Protein AF-A0A4V0ZFL9-F1 (afdb_monomer_lite)

Structure (mmCIF, N/CA/C/O backbone):
data_AF-A0A4V0ZFL9-F1
#
_entry.id   AF-A0A4V0ZFL9-F1
#
loop_
_atom_site.group_PDB
_atom_site.id
_atom_site.type_symbol
_atom_site.label_atom_id
_atom_site.label_alt_id
_atom_site.label_comp_id
_atom_site.label_asym_id
_atom_site.label_entity_id
_atom_site.label_seq_id
_atom_site.pdbx_PDB_ins_code
_atom_site.Cartn_x
_atom_site.Cartn_y
_atom_site.Cartn_z
_atom_site.occupancy
_atom_site.B_iso_or_equiv
_atom_site.auth_seq_id
_atom_site.auth_comp_id
_atom_site.auth_asym_id
_atom_site.auth_atom_id
_atom_site.pdbx_PDB_model_num
ATOM 1 N N . MET A 1 1 ? 5.745 -1.486 16.710 1.00 56.16 1 MET A N 1
ATOM 2 C CA . MET A 1 1 ? 4.856 -0.796 15.752 1.00 56.16 1 MET A CA 1
ATOM 3 C C . MET A 1 1 ? 5.231 -1.079 14.306 1.00 56.16 1 MET A C 1
ATOM 5 O O . MET A 1 1 ? 4.418 -1.693 13.642 1.00 56.16 1 MET A O 1
ATOM 9 N N . ILE A 1 2 ? 6.469 -0.822 13.866 1.00 62.91 2 ILE A N 1
ATOM 10 C CA . ILE A 1 2 ? 6.910 -0.979 12.458 1.00 62.91 2 ILE A CA 1
ATOM 11 C C . ILE A 1 2 ? 6.519 -2.324 11.797 1.00 62.91 2 ILE A C 1
ATOM 13 O O . ILE A 1 2 ? 6.072 -2.349 10.658 1.00 62.91 2 ILE A O 1
ATOM 17 N N . LYS A 1 3 ? 6.614 -3.460 12.507 1.00 71.81 3 LYS A N 1
ATOM 18 C CA . LYS A 1 3 ? 6.243 -4.780 11.951 1.00 71.81 3 LYS A CA 1
ATOM 19 C C . LYS A 1 3 ? 4.744 -4.938 11.638 1.00 71.81 3 LYS A C 1
ATOM 21 O O . LYS A 1 3 ? 4.403 -5.688 10.727 1.00 71.81 3 LYS A O 1
ATOM 26 N N . GLN A 1 4 ? 3.868 -4.270 12.392 1.0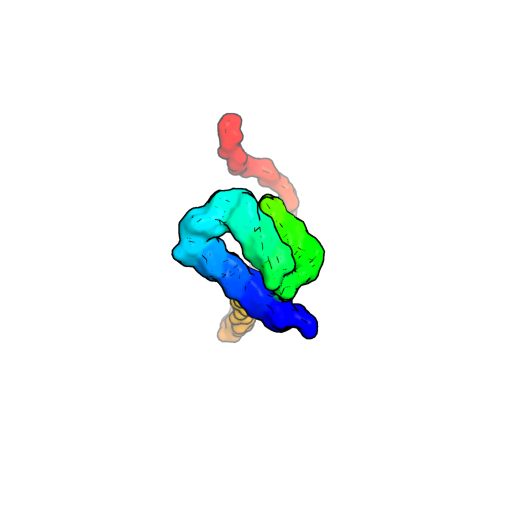0 78.62 4 GLN A N 1
ATOM 27 C CA . GLN A 1 4 ? 2.417 -4.319 12.180 1.00 78.62 4 GLN A CA 1
ATOM 28 C C . GLN A 1 4 ? 2.054 -3.543 10.910 1.00 78.62 4 GLN A C 1
ATOM 30 O O . GLN A 1 4 ? 1.367 -4.076 10.043 1.00 78.62 4 GLN A O 1
ATOM 35 N N . ASP A 1 5 ? 2.611 -2.338 10.767 1.00 79.81 5 ASP A N 1
ATOM 36 C CA . ASP A 1 5 ? 2.382 -1.463 9.615 1.00 79.81 5 ASP A CA 1
ATOM 37 C C . ASP A 1 5 ? 2.862 -2.110 8.311 1.00 79.81 5 ASP A C 1
ATOM 39 O O . ASP A 1 5 ? 2.160 -2.067 7.303 1.00 79.81 5 ASP A O 1
ATOM 43 N N . ILE A 1 6 ? 4.010 -2.797 8.339 1.00 83.50 6 ILE A N 1
ATOM 44 C CA . ILE A 1 6 ? 4.510 -3.562 7.187 1.00 83.50 6 ILE A CA 1
ATOM 45 C C . ILE A 1 6 ? 3.538 -4.681 6.803 1.00 83.50 6 ILE A C 1
ATOM 47 O O . ILE A 1 6 ? 3.169 -4.804 5.638 1.00 83.50 6 ILE A O 1
ATOM 51 N N . SER A 1 7 ? 3.087 -5.480 7.774 1.00 86.19 7 SER A N 1
ATOM 52 C CA . SER A 1 7 ? 2.154 -6.587 7.524 1.00 86.19 7 SER A CA 1
ATOM 53 C C . SER A 1 7 ? 0.825 -6.094 6.946 1.00 86.19 7 SER A C 1
ATOM 55 O O . SER A 1 7 ? 0.317 -6.658 5.976 1.00 86.19 7 SER A O 1
ATOM 57 N N . ASN A 1 8 ? 0.285 -5.007 7.499 1.00 88.56 8 ASN A N 1
ATOM 58 C CA . ASN A 1 8 ? -0.959 -4.402 7.032 1.00 88.56 8 ASN A CA 1
ATOM 59 C C . ASN A 1 8 ? -0.800 -3.790 5.633 1.00 88.56 8 ASN A C 1
ATOM 61 O O . ASN A 1 8 ? -1.681 -3.965 4.792 1.00 88.56 8 ASN A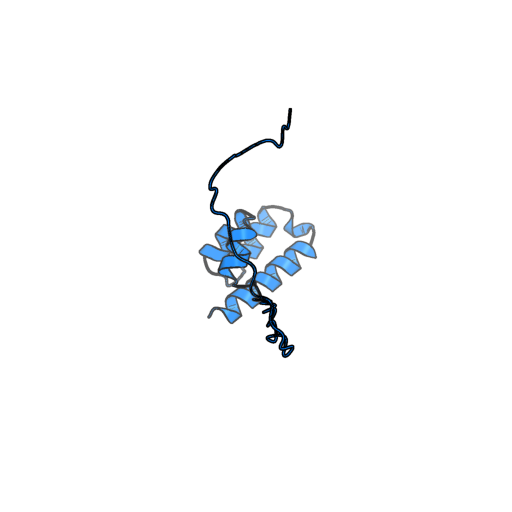 O 1
ATOM 65 N N . THR A 1 9 ? 0.341 -3.152 5.355 1.00 87.44 9 THR A N 1
ATOM 66 C CA . THR A 1 9 ? 0.624 -2.560 4.040 1.00 87.44 9 THR A CA 1
ATOM 67 C C . THR A 1 9 ? 0.742 -3.641 2.974 1.00 87.44 9 THR A C 1
ATOM 69 O O . THR A 1 9 ? 0.112 -3.539 1.926 1.00 87.44 9 THR A O 1
ATOM 72 N N . ILE A 1 10 ? 1.475 -4.723 3.255 1.00 87.44 10 ILE A N 1
ATOM 73 C CA . ILE A 1 10 ? 1.617 -5.851 2.325 1.00 87.44 10 ILE A CA 1
ATOM 74 C C . ILE A 1 10 ? 0.255 -6.486 2.034 1.00 87.44 10 ILE A C 1
ATOM 76 O O . ILE A 1 10 ? -0.067 -6.709 0.872 1.00 87.44 10 ILE A O 1
ATOM 80 N N . LYS A 1 11 ? -0.575 -6.728 3.058 1.00 89.25 11 LYS A N 1
ATOM 81 C CA . LYS A 1 11 ? -1.926 -7.289 2.867 1.00 89.25 11 LYS A CA 1
ATOM 82 C C . LYS A 1 11 ? -2.813 -6.398 2.003 1.00 89.25 11 LYS A C 1
ATOM 84 O O . LYS A 1 11 ? -3.580 -6.910 1.193 1.00 89.25 11 LYS A O 1
ATOM 89 N N . LEU A 1 12 ? -2.732 -5.082 2.188 1.00 89.50 12 LEU A N 1
ATOM 90 C CA . LEU A 1 12 ? -3.494 -4.134 1.383 1.00 89.50 12 LEU A CA 1
ATOM 91 C C . LEU A 1 12 ? -3.028 -4.156 -0.078 1.00 89.50 12 LEU A C 1
ATOM 93 O O . LEU A 1 12 ? -3.863 -4.281 -0.972 1.00 89.50 12 LEU A O 1
ATOM 97 N N . LEU A 1 13 ? -1.715 -4.109 -0.315 1.00 88.44 13 LEU A N 1
ATOM 98 C CA . LEU A 1 13 ? -1.133 -4.170 -1.660 1.00 88.44 13 LEU A CA 1
ATOM 99 C C . LEU A 1 13 ? -1.449 -5.497 -2.368 1.00 88.44 13 LEU A C 1
ATOM 101 O O . LEU A 1 13 ? -1.801 -5.495 -3.544 1.00 88.44 13 LEU A O 1
ATOM 105 N N . ASP A 1 14 ? -1.394 -6.619 -1.651 1.00 88.38 14 ASP A N 1
ATOM 106 C CA . ASP A 1 14 ? -1.747 -7.943 -2.175 1.00 88.38 14 ASP A CA 1
ATOM 107 C C . ASP A 1 14 ? -3.235 -8.027 -2.553 1.00 88.38 14 ASP A C 1
ATOM 109 O O . ASP A 1 14 ? -3.603 -8.526 -3.621 1.00 88.38 14 ASP A O 1
ATOM 113 N N . LYS A 1 15 ? -4.108 -7.441 -1.723 1.00 87.88 15 LYS A N 1
ATOM 114 C CA . LYS A 1 15 ? -5.540 -7.333 -2.018 1.00 87.88 15 LYS A CA 1
ATOM 115 C C . LYS A 1 15 ? -5.798 -6.456 -3.245 1.00 87.88 15 LYS A C 1
ATOM 117 O O . LYS A 1 15 ? -6.622 -6.828 -4.074 1.00 87.88 15 LYS A O 1
ATOM 122 N N . MET A 1 16 ? -5.085 -5.337 -3.391 1.00 85.62 16 MET A N 1
ATOM 123 C CA . MET A 1 16 ? -5.166 -4.472 -4.576 1.00 85.62 16 MET A CA 1
ATOM 124 C C . MET A 1 16 ? -4.696 -5.183 -5.850 1.00 85.62 16 MET A C 1
ATOM 126 O O . MET A 1 16 ? -5.296 -4.996 -6.904 1.00 85.62 16 MET A O 1
ATOM 130 N N . ALA A 1 17 ? -3.648 -6.004 -5.759 1.00 84.44 17 ALA A N 1
ATOM 131 C CA . ALA A 1 17 ? -3.152 -6.785 -6.890 1.00 84.44 17 ALA A CA 1
ATOM 132 C C . ALA A 1 17 ? -4.110 -7.926 -7.282 1.00 84.44 17 ALA A C 1
ATOM 134 O O . ALA A 1 17 ? -4.219 -8.265 -8.460 1.00 84.44 17 ALA A O 1
ATOM 135 N N . SER A 1 18 ? -4.810 -8.504 -6.302 1.00 85.12 18 SER A N 1
ATOM 136 C CA . SER A 1 18 ? -5.677 -9.674 -6.494 1.00 85.12 18 SER A CA 1
ATOM 137 C C . SER A 1 18 ? -7.135 -9.334 -6.825 1.00 85.12 18 SER A C 1
ATOM 139 O O . SER A 1 18 ? -7.822 -10.145 -7.448 1.00 85.12 18 SER A O 1
ATOM 141 N N . ASP A 1 19 ? -7.638 -8.165 -6.415 1.00 85.44 19 ASP A N 1
ATOM 142 C CA . ASP A 1 19 ? -9.030 -7.756 -6.627 1.00 85.44 19 ASP A CA 1
ATOM 143 C C . ASP A 1 19 ? -9.132 -6.562 -7.585 1.00 85.44 19 ASP A C 1
ATOM 145 O O . ASP A 1 19 ? -8.965 -5.403 -7.205 1.00 85.44 19 ASP A O 1
ATOM 149 N N . ALA A 1 20 ? -9.501 -6.843 -8.838 1.00 78.00 20 ALA A N 1
ATOM 150 C CA . ALA A 1 20 ? -9.703 -5.828 -9.872 1.00 78.00 20 ALA A CA 1
ATOM 151 C C . ALA A 1 20 ? -10.784 -4.788 -9.513 1.00 78.00 20 ALA A C 1
ATOM 153 O O . ALA A 1 20 ? -10.795 -3.700 -10.086 1.00 78.00 20 ALA A O 1
ATOM 154 N N . LYS A 1 21 ? -11.683 -5.069 -8.556 1.00 79.12 21 LYS A N 1
ATOM 155 C CA . LYS A 1 21 ? -12.689 -4.094 -8.092 1.00 79.12 21 LYS A CA 1
ATOM 156 C C . LYS A 1 21 ? -12.072 -2.956 -7.281 1.00 79.12 21 LYS A C 1
ATOM 158 O O . LYS A 1 21 ? -12.678 -1.889 -7.183 1.00 79.12 21 LYS A O 1
ATOM 163 N N . LEU A 1 22 ? -10.878 -3.167 -6.723 1.00 74.94 22 LEU A N 1
ATOM 164 C CA . LEU A 1 22 ? -10.097 -2.140 -6.030 1.00 74.94 22 LEU A CA 1
ATOM 165 C C . LEU A 1 22 ? -9.349 -1.209 -6.994 1.00 74.94 22 LEU A C 1
ATOM 167 O O . LEU A 1 22 ? -8.712 -0.268 -6.537 1.00 74.94 22 LEU A O 1
ATOM 171 N N . LEU A 1 23 ? -9.451 -1.421 -8.311 1.00 70.12 23 LEU A N 1
ATOM 172 C CA . LEU A 1 23 ? -8.993 -0.445 -9.306 1.00 70.12 23 LEU A CA 1
ATOM 173 C C . LEU A 1 23 ? -9.931 0.768 -9.397 1.00 70.12 23 LEU A C 1
ATOM 175 O O . LEU A 1 23 ? -9.521 1.828 -9.867 1.00 70.12 23 LEU A O 1
ATOM 179 N N . GLU A 1 24 ? -11.181 0.642 -8.937 1.00 82.31 24 GLU A N 1
ATOM 180 C CA . GLU A 1 24 ? -12.070 1.794 -8.805 1.00 82.31 24 GLU A CA 1
ATOM 181 C C . GLU A 1 24 ? -11.676 2.642 -7.593 1.00 82.31 24 GLU A C 1
ATOM 183 O O . GLU A 1 24 ? -11.616 2.153 -6.462 1.00 82.31 24 GLU A O 1
ATOM 188 N N . ILE A 1 25 ? -11.479 3.941 -7.830 1.00 76.75 25 ILE A N 1
ATOM 189 C CA . ILE A 1 25 ? -10.977 4.917 -6.849 1.00 76.75 25 ILE A CA 1
ATOM 190 C C . ILE A 1 25 ? -11.773 4.875 -5.535 1.00 76.75 25 ILE A C 1
ATOM 192 O O . ILE A 1 25 ? -11.189 4.862 -4.458 1.00 76.75 25 ILE A O 1
ATOM 196 N N . THR A 1 26 ? -13.101 4.778 -5.600 1.00 81.62 26 THR A N 1
ATOM 197 C CA . THR A 1 26 ? -13.980 4.709 -4.420 1.00 81.62 26 THR A CA 1
ATOM 198 C C . THR A 1 26 ? -13.766 3.462 -3.566 1.00 81.62 26 THR A C 1
ATOM 200 O O . THR A 1 26 ? -13.825 3.539 -2.338 1.00 81.62 26 THR A O 1
ATOM 203 N N . ASN A 1 27 ? -13.509 2.314 -4.194 1.00 82.81 27 ASN A N 1
ATOM 204 C CA . ASN A 1 27 ? -13.265 1.065 -3.474 1.00 82.81 27 ASN A CA 1
ATOM 205 C C . ASN A 1 27 ? -11.845 1.044 -2.898 1.00 82.81 27 ASN A C 1
ATOM 207 O O . ASN A 1 27 ? -11.642 0.546 -1.790 1.00 82.81 27 ASN A O 1
ATOM 211 N N . LEU A 1 28 ? -10.890 1.638 -3.619 1.00 83.62 28 LEU A N 1
ATOM 212 C CA . LEU A 1 28 ? -9.518 1.810 -3.164 1.00 83.62 28 LEU A CA 1
ATOM 213 C C . LEU A 1 28 ? -9.436 2.708 -1.927 1.00 83.62 28 LEU A C 1
ATOM 215 O O . LEU A 1 28 ? -8.838 2.310 -0.931 1.00 83.62 28 LEU A O 1
ATOM 219 N N . GLN A 1 29 ? -10.083 3.877 -1.961 1.00 85.25 29 GLN A N 1
ATOM 220 C CA . GLN A 1 29 ? -10.097 4.821 -0.839 1.00 85.25 29 GLN A CA 1
ATOM 221 C C . GLN A 1 29 ? -10.615 4.149 0.435 1.00 85.25 29 GLN A C 1
ATOM 223 O O . GLN A 1 29 ? -9.970 4.196 1.477 1.00 85.25 29 GLN A O 1
ATOM 228 N N . ARG A 1 30 ? -11.736 3.426 0.319 1.00 86.38 30 ARG A N 1
ATOM 229 C CA . ARG A 1 30 ? -12.335 2.699 1.440 1.00 86.38 30 ARG A CA 1
ATOM 230 C C . ARG A 1 30 ? -11.413 1.611 1.987 1.00 86.38 30 ARG A C 1
ATOM 232 O O . ARG A 1 30 ? -11.308 1.454 3.196 1.00 86.38 30 ARG A O 1
ATOM 239 N N . ALA A 1 31 ? -10.737 0.867 1.112 1.00 86.12 31 ALA A N 1
ATOM 240 C CA . ALA A 1 31 ? -9.793 -0.164 1.533 1.00 86.12 31 ALA A CA 1
ATOM 241 C C . ALA A 1 31 ? -8.556 0.418 2.238 1.00 86.12 31 ALA A C 1
ATOM 243 O O . ALA A 1 31 ? -8.034 -0.217 3.150 1.00 86.12 31 ALA A O 1
ATOM 244 N N . ILE A 1 32 ? -8.106 1.609 1.832 1.00 87.50 32 ILE A N 1
ATOM 245 C CA . ILE A 1 32 ? -7.016 2.346 2.484 1.00 87.50 32 ILE A CA 1
ATOM 246 C C . ILE A 1 32 ? -7.470 2.898 3.842 1.00 87.50 32 ILE A C 1
ATOM 248 O O . ILE A 1 32 ? -6.711 2.833 4.807 1.00 87.50 32 ILE A O 1
ATOM 252 N N . ASP A 1 33 ? -8.699 3.404 3.940 1.00 86.31 33 ASP A N 1
ATOM 253 C CA . ASP A 1 33 ? -9.257 3.929 5.189 1.00 86.31 33 ASP A CA 1
ATOM 254 C C . ASP A 1 33 ? -9.465 2.833 6.237 1.00 86.31 33 ASP A C 1
ATOM 256 O O . ASP A 1 33 ? -9.081 3.023 7.394 1.00 86.31 33 ASP A O 1
ATOM 260 N N . ASP A 1 34 ? -9.996 1.682 5.810 1.00 86.25 34 ASP A N 1
ATOM 261 C CA . ASP A 1 34 ? -10.192 0.489 6.642 1.00 86.25 34 ASP A CA 1
ATOM 262 C C . ASP A 1 34 ? -8.861 -0.183 7.025 1.00 86.25 34 ASP A C 1
ATOM 264 O O . ASP A 1 34 ? -8.809 -0.985 7.962 1.00 86.25 34 ASP A O 1
ATOM 268 N N . ALA A 1 35 ? -7.771 0.113 6.311 1.00 85.31 35 ALA A N 1
ATOM 269 C CA . ALA A 1 35 ? -6.460 -0.392 6.672 1.00 85.31 35 ALA A CA 1
ATOM 270 C C . ALA A 1 35 ? -5.929 0.356 7.905 1.00 85.31 35 ALA A C 1
ATOM 272 O O . ALA A 1 35 ? -5.785 1.581 7.911 1.00 85.31 35 ALA A O 1
ATOM 273 N N . GLU A 1 36 ? -5.587 -0.403 8.948 1.00 87.50 36 GLU A N 1
ATOM 274 C CA . GLU A 1 36 ? -4.879 0.081 10.138 1.00 87.50 36 GLU A CA 1
ATOM 275 C C . GLU A 1 36 ? -3.429 0.451 9.772 1.00 87.50 36 GLU A C 1
ATOM 277 O O . GLU A 1 36 ? -2.484 -0.293 10.048 1.00 87.50 36 GLU A O 1
ATOM 282 N N . LEU A 1 37 ? -3.277 1.578 9.077 1.00 87.31 37 LEU A N 1
ATOM 283 C CA . LEU A 1 37 ? -2.026 2.153 8.588 1.00 87.31 37 LEU A CA 1
ATOM 284 C C . LEU A 1 37 ? -1.881 3.589 9.083 1.00 87.31 37 LEU A C 1
ATOM 286 O O . LEU A 1 37 ? -2.872 4.289 9.298 1.00 87.31 37 LEU A O 1
ATOM 290 N N . SER A 1 38 ? -0.639 4.052 9.212 1.00 88.56 38 SER A N 1
ATOM 291 C CA . SER A 1 38 ? -0.371 5.463 9.486 1.00 88.56 38 SER A CA 1
ATOM 292 C C . SER A 1 38 ? -0.806 6.355 8.318 1.00 88.56 38 SER A C 1
ATOM 294 O O . SER A 1 38 ? -0.749 5.954 7.156 1.00 88.56 38 SER A O 1
ATOM 296 N N . GLU A 1 39 ? -1.181 7.599 8.621 1.00 87.69 39 GLU A N 1
ATOM 297 C CA . GLU A 1 39 ? -1.556 8.615 7.621 1.00 87.69 39 GLU A CA 1
ATOM 298 C C . GLU A 1 39 ? -0.461 8.831 6.558 1.00 87.69 39 GLU A C 1
ATOM 300 O O . GLU A 1 39 ? -0.741 9.010 5.371 1.00 87.69 39 GLU A O 1
ATOM 305 N N . GLU A 1 40 ? 0.812 8.727 6.952 1.00 88.00 40 GLU A N 1
ATOM 306 C CA . GLU A 1 40 ? 1.934 8.776 6.011 1.00 88.00 40 GLU A CA 1
ATOM 307 C C . GLU A 1 40 ? 1.902 7.598 5.028 1.00 88.00 40 GLU A C 1
ATOM 309 O O . GLU A 1 40 ? 2.036 7.805 3.829 1.00 88.00 40 GLU A O 1
ATOM 314 N N . LEU A 1 41 ? 1.673 6.364 5.488 1.00 87.06 41 LEU A N 1
ATOM 315 C CA . LEU A 1 41 ? 1.607 5.205 4.588 1.00 87.06 41 LEU A CA 1
ATOM 316 C C . LEU A 1 41 ? 0.385 5.272 3.670 1.00 87.06 41 LEU A C 1
ATOM 318 O O . LEU A 1 41 ? 0.501 4.977 2.482 1.00 87.06 41 LEU A O 1
ATOM 322 N N . LYS A 1 42 ? -0.764 5.719 4.187 1.00 90.12 42 LYS A N 1
ATOM 323 C CA . LYS A 1 42 ? -1.972 5.932 3.377 1.00 90.12 42 LYS A CA 1
ATOM 324 C C . LYS A 1 42 ? -1.715 6.929 2.249 1.00 9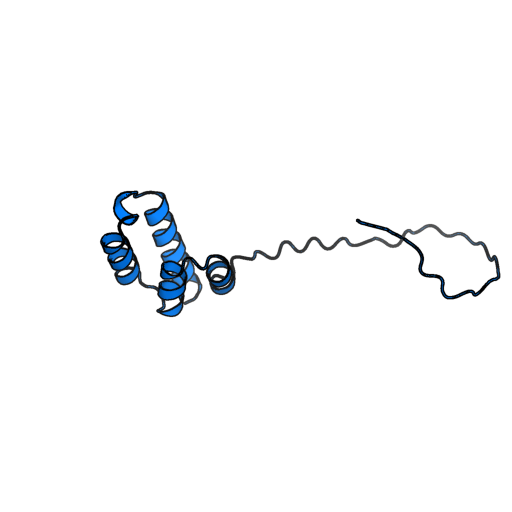0.12 42 LYS A C 1
ATOM 326 O O . LYS A 1 42 ? -2.023 6.639 1.095 1.00 90.12 42 LYS A O 1
ATOM 331 N N . SER A 1 43 ? -1.103 8.072 2.561 1.00 89.69 43 SER A N 1
ATOM 332 C CA . SER A 1 43 ? -0.797 9.096 1.552 1.00 89.69 43 SER A CA 1
ATOM 333 C C . SER A 1 43 ? 0.205 8.612 0.500 1.00 89.69 43 SER A C 1
ATOM 335 O O . SER A 1 43 ? -0.003 8.872 -0.684 1.00 89.69 43 SER A O 1
ATOM 337 N N . LEU A 1 44 ? 1.221 7.835 0.891 1.00 89.94 44 LEU A N 1
ATOM 338 C CA . LEU A 1 44 ? 2.166 7.215 -0.046 1.00 89.94 44 LEU A CA 1
ATOM 339 C C . LEU A 1 44 ? 1.492 6.210 -0.994 1.00 89.94 44 LEU A C 1
ATOM 341 O O . LEU A 1 44 ? 1.802 6.190 -2.186 1.00 89.94 44 LEU A O 1
ATOM 345 N N . ILE A 1 45 ? 0.541 5.413 -0.494 1.00 88.19 45 ILE A N 1
ATOM 346 C CA . ILE A 1 45 ? -0.220 4.451 -1.308 1.00 88.19 45 ILE A CA 1
ATOM 347 C C . ILE A 1 45 ? -1.143 5.180 -2.295 1.0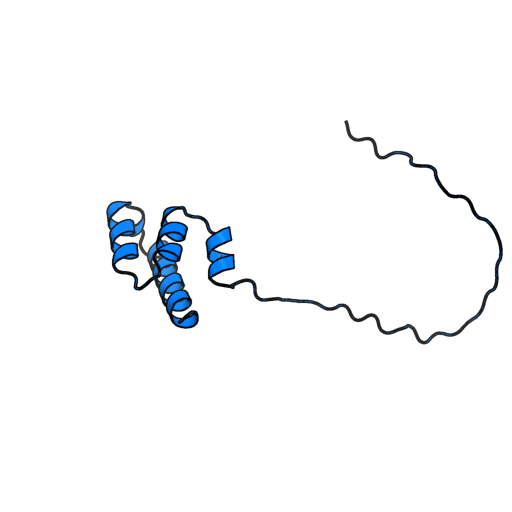0 88.19 45 ILE A C 1
ATOM 349 O O . ILE A 1 45 ? -1.193 4.811 -3.467 1.00 88.19 45 ILE A O 1
ATOM 353 N N . ILE A 1 46 ? -1.830 6.242 -1.855 1.00 88.31 46 ILE A N 1
ATOM 354 C CA . ILE A 1 46 ? -2.697 7.065 -2.720 1.00 88.31 46 ILE A CA 1
ATOM 355 C C . ILE A 1 46 ? -1.878 7.757 -3.816 1.00 88.31 46 ILE A C 1
ATOM 357 O O . ILE A 1 46 ? -2.297 7.790 -4.971 1.00 88.31 46 ILE A O 1
ATOM 361 N N . ALA A 1 47 ? -0.704 8.285 -3.463 1.00 89.38 47 ALA A N 1
ATOM 362 C CA . ALA A 1 47 ? 0.209 8.933 -4.401 1.00 89.38 47 ALA A CA 1
ATOM 363 C C . ALA A 1 47 ? 0.927 7.947 -5.342 1.00 89.38 47 ALA A C 1
ATOM 365 O O . ALA A 1 47 ? 1.620 8.390 -6.255 1.00 89.38 47 ALA A O 1
ATOM 366 N N . GLN A 1 48 ? 0.775 6.632 -5.126 1.00 85.94 48 GLN A N 1
ATOM 367 C CA . GLN A 1 48 ? 1.507 5.570 -5.828 1.00 85.94 48 GLN A CA 1
ATOM 368 C C . GLN A 1 48 ? 3.034 5.753 -5.776 1.00 85.94 48 GLN A C 1
ATOM 370 O O . GLN A 1 48 ? 3.761 5.339 -6.681 1.00 85.94 48 GLN A O 1
ATOM 375 N N . ASP A 1 49 ? 3.537 6.356 -4.697 1.00 88.38 49 ASP A N 1
ATOM 376 C CA . ASP A 1 49 ? 4.963 6.610 -4.512 1.00 88.38 49 ASP A CA 1
ATOM 377 C C . ASP A 1 49 ? 5.652 5.361 -3.947 1.00 88.38 49 ASP A C 1
ATOM 379 O O . ASP A 1 49 ? 5.908 5.230 -2.746 1.00 88.38 49 ASP A O 1
ATOM 383 N N . GLY A 1 50 ? 5.927 4.408 -4.840 1.00 85.19 50 GLY A N 1
ATOM 384 C CA . GLY A 1 50 ? 6.567 3.140 -4.496 1.00 85.19 50 GLY A CA 1
ATOM 385 C C . GLY A 1 50 ? 7.972 3.294 -3.904 1.00 85.19 50 GLY A C 1
ATOM 386 O O . GLY A 1 50 ? 8.353 2.492 -3.054 1.00 85.19 50 GLY A O 1
ATOM 387 N N . SER A 1 51 ? 8.721 4.327 -4.303 1.00 85.56 51 SER A N 1
ATOM 388 C CA . SER A 1 51 ? 10.087 4.579 -3.823 1.00 85.56 51 SER A CA 1
ATOM 389 C C . SER A 1 51 ? 10.102 5.074 -2.379 1.00 85.56 51 SER A C 1
ATOM 391 O O . SER A 1 51 ? 10.861 4.572 -1.549 1.00 85.56 51 SER A O 1
ATOM 393 N N . SER A 1 52 ? 9.234 6.027 -2.044 1.00 87.62 52 SER A N 1
ATOM 394 C CA . SER A 1 52 ? 9.096 6.481 -0.658 1.00 87.62 52 SER A CA 1
ATOM 395 C C . SER A 1 52 ? 8.454 5.405 0.220 1.00 87.62 52 SER A C 1
ATOM 397 O O . SER A 1 52 ? 8.830 5.251 1.385 1.00 87.62 52 SER A O 1
ATOM 399 N N . LEU A 1 53 ? 7.525 4.617 -0.335 1.00 86.31 53 LEU A N 1
ATOM 400 C CA . LEU A 1 53 ? 6.893 3.504 0.370 1.00 86.31 53 LEU A CA 1
ATOM 401 C C . LEU A 1 53 ? 7.904 2.401 0.722 1.00 86.31 53 LEU A C 1
ATOM 403 O O . LEU A 1 53 ? 7.922 1.944 1.865 1.00 86.31 53 LEU A O 1
ATOM 407 N N . SER A 1 54 ? 8.784 2.009 -0.206 1.00 83.38 54 SER A N 1
ATOM 408 C CA . SER A 1 54 ? 9.816 0.993 0.054 1.00 83.38 54 SER A CA 1
ATOM 409 C C . SER A 1 54 ? 10.816 1.444 1.118 1.00 83.38 54 SER A C 1
ATOM 411 O O . SER A 1 54 ? 11.163 0.660 2.008 1.00 83.38 54 SER A O 1
ATOM 413 N N . LEU A 1 55 ? 11.209 2.721 1.082 1.00 84.69 55 LEU A N 1
ATOM 414 C CA . LEU A 1 55 ? 12.110 3.326 2.060 1.00 84.69 55 LEU A CA 1
ATOM 415 C C . LEU A 1 55 ? 11.466 3.379 3.454 1.00 84.69 55 LEU A C 1
ATOM 417 O O . LEU A 1 55 ? 12.081 2.990 4.451 1.00 84.69 55 LEU A O 1
ATOM 421 N N . LYS A 1 56 ? 10.190 3.785 3.530 1.00 83.69 56 LYS A N 1
ATOM 422 C CA . LYS A 1 56 ? 9.426 3.852 4.787 1.00 83.69 56 LYS A CA 1
ATOM 423 C C . LYS A 1 56 ? 9.212 2.474 5.410 1.00 83.69 56 LYS A C 1
ATOM 425 O O . LYS A 1 56 ? 9.290 2.335 6.630 1.00 83.69 56 LYS A O 1
ATOM 430 N N . LEU A 1 57 ? 8.975 1.462 4.579 1.00 81.50 57 LEU A N 1
ATOM 431 C CA . LEU A 1 57 ? 8.833 0.071 5.006 1.00 81.50 57 LEU A CA 1
ATOM 432 C C . LEU A 1 57 ? 10.187 -0.616 5.253 1.00 81.50 57 LEU A C 1
ATOM 434 O O . LEU A 1 57 ? 10.205 -1.744 5.742 1.00 81.50 57 LEU A O 1
ATOM 438 N N . SER A 1 58 ? 11.306 0.059 4.955 1.00 77.88 58 SER A N 1
ATOM 439 C CA . SER A 1 58 ? 12.670 -0.467 5.104 1.00 77.88 58 SER A CA 1
ATOM 440 C C . SER A 1 58 ? 12.848 -1.837 4.430 1.00 77.88 58 SER A C 1
ATOM 442 O O . SER A 1 58 ? 13.483 -2.734 4.985 1.00 77.88 58 SER A O 1
ATOM 444 N N . ILE A 1 59 ? 12.246 -2.010 3.246 1.00 70.31 59 ILE A N 1
ATOM 445 C CA . ILE A 1 59 ? 12.268 -3.274 2.480 1.00 70.31 59 ILE A CA 1
ATOM 446 C C . ILE A 1 59 ? 13.610 -3.467 1.758 1.00 70.31 59 ILE A C 1
ATOM 448 O O . ILE A 1 59 ? 13.887 -4.561 1.270 1.00 70.31 59 ILE A O 1
ATOM 452 N N . ASP A 1 60 ? 14.474 -2.447 1.751 1.00 61.44 60 ASP A N 1
ATOM 453 C CA . ASP A 1 60 ? 15.855 -2.539 1.281 1.00 61.44 60 ASP A CA 1
ATOM 454 C C . ASP A 1 60 ? 16.657 -3.492 2.178 1.00 61.44 60 ASP A C 1
ATOM 456 O O . ASP A 1 60 ? 17.397 -3.108 3.088 1.00 61.44 60 ASP A O 1
ATOM 460 N N . ALA A 1 61 ? 16.485 -4.786 1.928 1.00 57.34 61 ALA A N 1
ATOM 461 C CA . ALA A 1 61 ? 17.352 -5.820 2.434 1.00 57.34 61 ALA A CA 1
ATOM 462 C C . ALA A 1 61 ? 18.758 -5.519 1.909 1.00 57.34 61 ALA A C 1
ATOM 464 O O . ALA A 1 61 ? 19.047 -5.619 0.718 1.00 57.34 61 ALA A O 1
ATOM 465 N N . LEU A 1 62 ? 19.622 -5.120 2.838 1.00 55.50 62 LEU A N 1
ATOM 466 C CA . LEU A 1 62 ? 21.045 -4.885 2.657 1.00 55.50 62 LEU A CA 1
ATOM 467 C C . LEU A 1 62 ? 21.742 -6.184 2.224 1.00 55.50 62 LEU A C 1
ATOM 469 O O . LEU A 1 62 ? 22.412 -6.828 3.032 1.00 55.50 62 LEU A O 1
ATOM 473 N N . ILE A 1 63 ? 21.634 -6.580 0.955 1.00 62.28 63 ILE A N 1
ATOM 474 C CA . ILE A 1 63 ? 22.586 -7.534 0.380 1.00 62.28 63 ILE A CA 1
ATOM 475 C C . ILE A 1 63 ? 23.883 -6.759 0.134 1.00 62.28 63 ILE A C 1
ATOM 477 O O . ILE A 1 63 ? 24.157 -6.265 -0.956 1.00 62.28 63 ILE A O 1
ATOM 481 N N . LYS A 1 64 ? 24.679 -6.603 1.196 1.00 56.91 64 LYS A N 1
ATOM 482 C CA . LYS A 1 64 ? 26.068 -6.154 1.095 1.00 56.91 64 LYS A CA 1
ATOM 483 C C . LYS A 1 64 ? 26.930 -7.365 0.758 1.00 56.91 64 LYS A C 1
ATOM 485 O O . LYS A 1 64 ? 27.354 -8.095 1.651 1.00 56.91 64 LYS A O 1
ATOM 490 N N . CYS A 1 65 ? 27.200 -7.580 -0.525 1.00 66.62 65 CYS A N 1
ATOM 491 C CA . CYS A 1 65 ? 28.309 -8.438 -0.926 1.00 66.62 65 CYS A CA 1
ATOM 492 C C . CYS A 1 65 ? 29.616 -7.686 -0.645 1.00 66.62 65 CYS A C 1
ATOM 494 O O . CYS A 1 65 ? 30.037 -6.848 -1.436 1.00 66.62 65 CYS A O 1
ATOM 496 N N . ASN A 1 66 ? 30.247 -7.957 0.499 1.00 67.50 66 ASN A N 1
ATOM 497 C CA . ASN A 1 66 ? 31.622 -7.525 0.732 1.00 67.50 66 ASN A CA 1
ATOM 498 C C . ASN A 1 66 ? 32.545 -8.481 -0.028 1.00 67.50 66 ASN A C 1
ATOM 500 O O . ASN A 1 66 ? 32.686 -9.640 0.360 1.00 67.50 66 ASN A O 1
ATOM 504 N N . ILE A 1 67 ? 33.161 -8.001 -1.108 1.00 72.38 67 ILE A N 1
ATOM 505 C CA . ILE A 1 67 ? 34.274 -8.704 -1.746 1.00 72.38 67 ILE A CA 1
ATOM 506 C C . ILE A 1 67 ? 35.499 -8.469 -0.860 1.00 72.38 67 ILE A C 1
ATOM 508 O O . ILE A 1 67 ? 36.124 -7.409 -0.915 1.00 72.38 67 ILE A O 1
ATOM 512 N N . VAL A 1 68 ? 35.807 -9.434 0.005 1.00 70.94 68 VAL A N 1
ATOM 513 C CA . VAL A 1 68 ? 37.066 -9.447 0.754 1.00 70.94 68 VAL A CA 1
ATOM 514 C C . VAL A 1 68 ? 38.130 -9.987 -0.193 1.00 70.94 68 VAL A C 1
ATOM 516 O O . VAL A 1 68 ? 38.083 -11.157 -0.558 1.00 70.94 68 VAL A O 1
ATOM 519 N N . HIS A 1 69 ? 39.053 -9.127 -0.620 1.00 66.44 69 HIS A N 1
ATOM 520 C CA . HIS A 1 69 ? 40.266 -9.582 -1.293 1.00 66.44 69 HIS A CA 1
ATOM 521 C C . HIS A 1 69 ? 41.189 -10.124 -0.203 1.00 66.44 69 HIS A C 1
ATOM 523 O O . HIS A 1 69 ? 41.555 -9.391 0.719 1.00 66.44 69 HIS A O 1
ATOM 529 N N . THR A 1 70 ? 41.503 -11.414 -0.258 1.00 73.31 70 THR A N 1
ATOM 530 C CA . THR A 1 70 ? 42.647 -11.953 0.477 1.00 73.31 70 THR A CA 1
ATOM 531 C C . THR A 1 70 ? 43.907 -11.329 -0.119 1.00 73.31 70 THR A C 1
ATOM 533 O O . THR A 1 70 ? 44.004 -11.297 -1.344 1.00 73.31 70 THR A O 1
ATOM 536 N N . PRO A 1 71 ? 44.829 -10.784 0.694 1.00 60.84 71 PRO A N 1
ATOM 537 C CA . PRO A 1 71 ? 46.126 -10.372 0.176 1.00 60.84 71 PRO A CA 1
ATOM 538 C C . PRO A 1 71 ? 46.782 -11.602 -0.452 1.00 60.84 71 PRO A C 1
ATOM 540 O O . PRO A 1 71 ? 46.842 -12.647 0.196 1.00 60.84 71 PRO A O 1
ATOM 543 N N . ASP A 1 72 ? 47.183 -11.488 -1.717 1.00 62.31 72 ASP A N 1
ATOM 544 C CA . ASP A 1 72 ? 47.971 -12.516 -2.387 1.00 62.31 72 ASP A CA 1
ATOM 545 C C . ASP A 1 72 ? 49.268 -12.691 -1.584 1.00 62.31 72 ASP A C 1
ATOM 547 O O . ASP A 1 72 ? 50.090 -11.778 -1.489 1.00 62.31 72 ASP A O 1
ATOM 551 N N . GLU A 1 73 ? 49.409 -13.844 -0.930 1.00 63.81 73 GLU A N 1
ATOM 552 C CA . GLU A 1 73 ? 50.701 -14.328 -0.458 1.00 63.81 73 GLU A CA 1
ATOM 553 C C . GLU A 1 73 ? 51.471 -14.811 -1.685 1.00 63.81 73 GLU A C 1
ATOM 555 O O . GLU A 1 73 ? 51.475 -16.000 -1.963 1.00 63.81 73 GLU A O 1
ATOM 560 N N . ASP A 1 74 ? 52.083 -13.894 -2.426 1.00 55.06 74 ASP A N 1
ATOM 561 C CA . ASP A 1 74 ? 53.209 -14.222 -3.295 1.00 55.06 74 ASP A CA 1
ATOM 562 C C . ASP A 1 74 ? 54.205 -13.056 -3.251 1.00 55.06 74 ASP A C 1
ATOM 564 O O . ASP A 1 74 ? 54.019 -11.980 -3.823 1.00 55.06 74 ASP A O 1
ATOM 568 N N . GLU A 1 75 ? 55.251 -13.296 -2.465 1.00 57.66 75 GLU A N 1
ATOM 569 C CA . GLU A 1 75 ? 56.554 -12.653 -2.556 1.00 57.66 75 GLU A CA 1
ATOM 570 C C . GLU A 1 75 ? 57.042 -12.711 -4.016 1.00 57.66 75 GLU A C 1
ATOM 572 O O . GLU A 1 75 ? 57.061 -13.787 -4.604 1.00 57.66 75 GLU A O 1
ATOM 577 N N . ASP A 1 76 ? 57.426 -11.583 -4.619 1.00 47.12 76 ASP A N 1
ATOM 578 C CA . ASP A 1 76 ? 58.806 -11.396 -5.085 1.00 47.12 76 ASP A CA 1
ATOM 579 C C . ASP A 1 76 ? 59.040 -10.049 -5.787 1.00 47.12 76 ASP A C 1
ATOM 581 O O . ASP A 1 76 ? 58.178 -9.426 -6.407 1.00 47.12 76 ASP A O 1
ATOM 585 N N . GLU A 1 77 ? 60.279 -9.618 -5.615 1.00 52.25 77 GLU A N 1
ATOM 586 C CA . GLU A 1 77 ? 6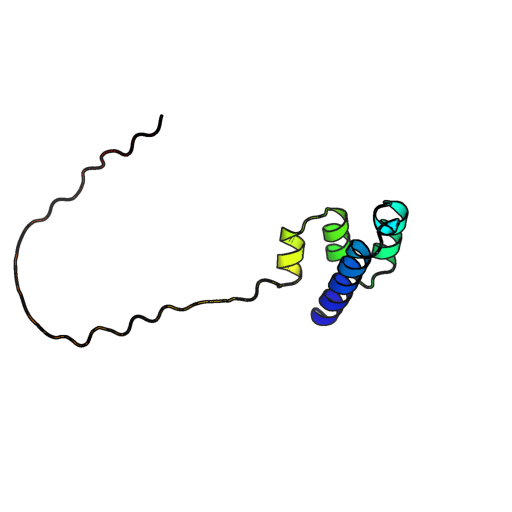0.904 -8.338 -5.898 1.00 52.25 77 GLU A CA 1
ATOM 587 C C . GLU A 1 77 ? 60.940 -7.950 -7.390 1.00 52.25 77 GLU A C 1
ATOM 589 O O . GLU A 1 77 ? 61.307 -8.752 -8.246 1.00 52.25 77 GLU A O 1
ATOM 594 N N . SER A 1 78 ? 60.732 -6.663 -7.702 1.00 42.72 78 SER A N 1
ATOM 595 C CA . SER A 1 78 ? 61.585 -5.978 -8.686 1.00 42.72 78 SER A CA 1
ATOM 596 C C . SER A 1 78 ? 61.481 -4.457 -8.566 1.00 42.72 78 SER A C 1
ATOM 598 O O . SER A 1 78 ? 60.442 -3.855 -8.837 1.00 42.72 78 SER A O 1
ATOM 600 N N . GLU A 1 79 ? 62.588 -3.848 -8.146 1.00 47.62 79 GLU A N 1
ATOM 601 C CA . GLU A 1 79 ? 62.869 -2.419 -8.268 1.00 47.62 79 GLU A CA 1
ATOM 602 C C . GLU A 1 79 ? 62.954 -2.008 -9.750 1.00 47.62 79 GLU A C 1
ATOM 604 O O . GLU A 1 79 ? 63.552 -2.710 -10.567 1.00 47.62 79 GLU A O 1
ATOM 609 N N . GLY A 1 80 ? 62.403 -0.844 -10.099 1.00 37.31 80 GLY A N 1
ATOM 610 C CA . GLY A 1 80 ? 62.476 -0.294 -11.453 1.00 37.31 80 GLY A CA 1
ATOM 611 C C . GLY A 1 80 ? 61.922 1.125 -11.525 1.00 37.31 80 GLY A C 1
ATOM 612 O O . GLY A 1 80 ? 60.727 1.321 -11.694 1.00 37.31 80 GLY A O 1
ATOM 613 N N . ASP A 1 81 ? 62.834 2.067 -11.339 1.00 43.75 81 ASP A N 1
ATOM 614 C CA . ASP A 1 81 ? 62.732 3.523 -11.244 1.00 43.75 81 ASP A CA 1
ATOM 615 C C . ASP A 1 81 ? 62.123 4.254 -12.469 1.00 43.75 81 ASP A C 1
ATOM 617 O O . ASP A 1 81 ? 62.202 3.775 -13.599 1.00 43.75 81 ASP A O 1
ATOM 621 N N . ASP A 1 82 ? 61.630 5.465 -12.183 1.00 41.88 82 ASP A N 1
ATOM 622 C CA . ASP A 1 82 ? 61.453 6.643 -13.056 1.00 41.88 82 ASP A CA 1
ATOM 623 C C . ASP A 1 82 ? 60.338 6.688 -14.139 1.00 41.88 82 ASP A C 1
ATOM 625 O O . ASP A 1 82 ? 60.421 6.099 -15.211 1.00 41.88 82 ASP A O 1
ATOM 629 N N . GLU A 1 83 ? 59.268 7.457 -13.898 1.00 40.28 83 GLU A N 1
ATOM 630 C CA . GLU A 1 83 ? 59.187 8.864 -14.342 1.00 40.28 83 GLU A CA 1
ATOM 631 C C . GLU A 1 83 ? 57.802 9.465 -14.044 1.00 40.28 83 GLU A C 1
ATOM 633 O O . GLU A 1 83 ? 56.734 8.896 -14.283 1.00 40.28 83 GLU A O 1
ATOM 638 N N . SER A 1 84 ? 57.842 10.669 -13.484 1.00 48.25 84 SER A N 1
ATOM 639 C CA . SER A 1 84 ? 56.686 11.473 -13.107 1.00 48.25 84 SER A CA 1
ATOM 640 C C . SER A 1 84 ? 56.193 12.290 -14.301 1.00 48.25 84 SER A C 1
ATOM 642 O O . SER A 1 84 ? 56.848 13.263 -14.647 1.00 48.25 84 SER A O 1
ATOM 644 N N . GLU A 1 85 ? 55.005 12.024 -14.852 1.00 41.81 85 GLU A N 1
ATOM 645 C CA . GLU A 1 85 ? 54.250 13.059 -15.580 1.00 41.81 85 GLU A CA 1
ATOM 646 C C . GLU A 1 85 ? 52.738 12.959 -15.329 1.00 41.81 85 GLU A C 1
ATOM 648 O O . GLU A 1 85 ? 52.021 12.077 -15.802 1.00 41.81 85 GLU A O 1
ATOM 653 N N . GLN A 1 86 ? 52.249 13.940 -14.569 1.00 44.28 86 GLN A N 1
ATOM 654 C CA . GLN A 1 86 ? 50.852 14.343 -14.526 1.00 44.28 86 GLN A CA 1
ATOM 655 C C . GLN A 1 86 ? 50.370 14.814 -15.907 1.00 44.28 86 GLN A C 1
ATOM 657 O O . GLN A 1 86 ? 51.071 15.503 -16.643 1.00 44.28 86 GLN A O 1
ATOM 662 N N . THR A 1 87 ? 49.070 14.611 -16.131 1.00 43.78 87 THR A N 1
ATOM 663 C CA . THR A 1 87 ? 48.194 15.330 -17.073 1.00 43.78 87 THR A CA 1
ATOM 664 C C . THR A 1 87 ? 48.447 15.156 -18.571 1.00 43.78 87 THR A C 1
ATOM 666 O O . THR A 1 87 ? 49.307 15.804 -19.158 1.00 43.78 87 THR A O 1
ATOM 669 N N . LYS A 1 88 ? 47.514 14.445 -19.223 1.00 45.78 88 LYS A N 1
ATOM 670 C CA . LYS A 1 88 ? 46.778 14.964 -20.388 1.00 45.78 88 LYS A CA 1
ATOM 671 C C . LYS A 1 88 ? 45.508 14.152 -20.645 1.00 45.78 88 LYS A C 1
ATOM 673 O O . LYS A 1 88 ? 45.510 13.055 -21.189 1.00 45.78 88 LYS A O 1
ATOM 678 N N . GLU A 1 89 ? 44.419 14.761 -20.207 1.00 50.19 89 GLU A N 1
ATOM 679 C CA . GLU A 1 89 ? 43.062 14.617 -20.710 1.00 50.19 89 GLU A CA 1
ATOM 680 C C . GLU A 1 89 ? 43.050 14.476 -22.243 1.00 50.19 89 GLU A C 1
ATOM 682 O O . GLU A 1 89 ? 43.508 15.370 -22.958 1.00 50.19 89 GLU A O 1
ATOM 687 N N . SER A 1 90 ? 42.534 13.360 -22.771 1.00 42.94 90 SER A N 1
ATOM 688 C CA . SER A 1 90 ? 42.045 13.345 -24.150 1.00 42.94 90 SER A CA 1
ATOM 689 C C . SER A 1 90 ? 41.136 12.163 -24.495 1.00 42.94 90 SER A C 1
ATOM 691 O O . SER A 1 90 ? 41.550 11.012 -24.572 1.00 42.94 90 SER A O 1
ATOM 693 N N . VAL A 1 91 ? 39.904 12.555 -24.822 1.00 46.72 91 VAL A N 1
ATOM 694 C CA . VAL A 1 91 ? 38.979 11.977 -25.804 1.00 46.72 91 VAL A CA 1
ATOM 695 C C . VAL A 1 91 ? 38.257 10.672 -25.445 1.00 46.72 91 VAL A C 1
ATOM 697 O O . VAL A 1 91 ? 38.696 9.566 -25.750 1.00 46.72 91 VAL A O 1
ATOM 700 N N . ARG A 1 92 ? 36.987 10.827 -25.053 1.00 42.41 92 ARG A N 1
ATOM 701 C CA . ARG A 1 92 ? 35.910 10.121 -25.761 1.00 42.41 92 ARG A CA 1
ATOM 702 C C . ARG A 1 92 ? 34.868 11.121 -26.247 1.00 42.41 92 ARG A C 1
ATOM 704 O O . ARG A 1 92 ? 34.090 11.658 -25.470 1.00 42.41 92 ARG A O 1
ATOM 711 N N . ALA A 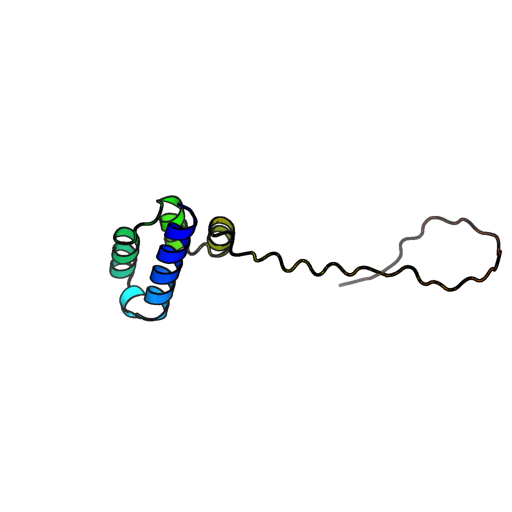1 93 ? 34.906 11.361 -27.554 1.00 45.06 93 ALA A N 1
ATOM 712 C CA . ALA A 1 93 ? 33.848 12.000 -28.310 1.00 45.06 93 ALA A CA 1
ATOM 713 C C . ALA A 1 93 ? 32.545 11.197 -28.181 1.00 45.06 93 ALA A C 1
ATOM 715 O O . ALA A 1 93 ? 32.561 9.969 -28.286 1.00 45.06 93 ALA A O 1
ATOM 716 N N . PHE A 1 94 ? 31.431 11.902 -28.009 1.00 39.25 94 PHE A N 1
ATOM 717 C CA . PHE A 1 94 ? 30.105 11.424 -28.376 1.00 39.25 94 PHE A CA 1
ATOM 718 C C . PHE A 1 94 ? 29.295 12.619 -28.898 1.00 39.25 94 PHE A C 1
ATOM 720 O O . PHE A 1 94 ? 29.127 13.593 -28.168 1.00 39.25 94 PHE A O 1
ATOM 727 N N . ALA A 1 95 ? 28.810 12.461 -30.138 1.00 38.09 95 ALA A N 1
ATOM 728 C CA . ALA A 1 95 ? 28.019 13.370 -30.984 1.00 38.09 95 ALA A CA 1
ATOM 729 C C . ALA A 1 95 ? 28.765 14.558 -31.620 1.00 38.09 95 ALA A C 1
ATOM 731 O O . ALA A 1 95 ? 29.049 15.555 -30.926 1.00 38.09 95 ALA A O 1
#

Radius of gyration: 27.02 Å; chains: 1; bounding box: 77×30×47 Å

Organism: NCBI:txid718192

Foldseek 3Di:
DLVLQLVLLVVLVVCCVVDPVCVPPVNVLVSLVPGPHDPVLSVCVVVVVVVVNCVSSVVPPPPPPDPDDDPPPDDDDDDDDDDDDDDDDDDDDDD

Secondary structure (DSSP, 8-state):
-HHHHHHHHHHHHHHHHH-GGGGSHHHHHHHHHHS---HHHHHHHHTT-HHHHHHHTT----------PPP------------------------

Sequence (95 aa):
MIKQDISNTIKLLDKMASDAKLLEITNLQRAIDDAELSEELKSLIIAQDGSSLSLKLSIDALIKCNIVHTPDEDEDESEGDDESEQTKESVRAFA

pLDDT: mean 71.93, std 17.28, range [37.31, 90.12]